Protein AF-A0AAP2PE43-F1 (afdb_monomer_lite)

pLDDT: mean 84.14, std 9.88, range [46.78, 94.81]

Radius of gyration: 15.97 Å; chains: 1; bounding box: 26×12×54 Å

Sequence (52 aa):
MSDARPRREWRFYLDDMIGFAEKVSIYTEGLDQVSFVADALTYDATLRNLEP

Secondary structure (DSSP, 8-state):
----PPPPPHHHHHHHHHHHHHHHHHHTTT--HHHHHH-HHHHHHHHHTT--

Foldseek 3Di:
DDPDDPDPDPVVVVVLVVVLVVLLCVLCVPHDPVRCVVPPVSVVSNVVSVVD

Structure (mmCIF, N/CA/C/O backbone):
data_AF-A0AAP2PE43-F1
#
_entry.id   AF-A0AAP2PE43-F1
#
loop_
_atom_site.group_PDB
_atom_site.id
_atom_site.type_symbol
_atom_site.label_atom_id
_atom_site.label_alt_id
_atom_site.label_comp_id
_atom_site.label_asym_id
_atom_site.label_entity_id
_atom_site.label_seq_id
_atom_site.pdbx_PDB_ins_code
_atom_site.Cartn_x
_atom_site.Cartn_y
_atom_site.Cartn_z
_atom_site.occupancy
_atom_site.B_iso_or_equiv
_atom_site.auth_seq_id
_atom_site.auth_comp_id
_atom_site.auth_asym_id
_atom_site.auth_atom_id
_atom_site.pdbx_PDB_model_num
ATOM 1 N N . MET A 1 1 ? 3.464 -6.726 -40.106 1.00 46.78 1 MET A N 1
ATOM 2 C CA . MET A 1 1 ? 4.307 -5.969 -39.155 1.00 46.78 1 MET A CA 1
ATOM 3 C C . MET A 1 1 ? 4.285 -6.724 -37.841 1.00 46.78 1 MET A C 1
ATOM 5 O O . MET A 1 1 ? 3.199 -7.059 -37.393 1.00 46.78 1 MET A O 1
ATOM 9 N N . SER A 1 2 ? 5.450 -7.112 -37.321 1.00 59.69 2 SER A N 1
ATOM 10 C CA . SER A 1 2 ? 5.558 -8.000 -36.157 1.00 59.69 2 SER A CA 1
ATOM 11 C C . SER A 1 2 ? 5.188 -7.246 -34.881 1.00 59.69 2 SER A C 1
ATOM 13 O O . SER A 1 2 ? 5.832 -6.255 -34.552 1.00 59.69 2 SER A O 1
ATOM 15 N N . ASP A 1 3 ? 4.164 -7.721 -34.179 1.00 61.41 3 ASP A N 1
ATOM 16 C CA . ASP A 1 3 ? 3.597 -7.125 -32.962 1.00 61.41 3 ASP A CA 1
ATOM 17 C C . ASP A 1 3 ? 4.430 -7.489 -31.713 1.00 61.41 3 ASP A C 1
ATOM 19 O O . ASP A 1 3 ? 3.940 -7.996 -30.704 1.00 61.41 3 ASP A O 1
ATOM 23 N N . ALA A 1 4 ? 5.751 -7.320 -31.807 1.00 66.69 4 ALA A N 1
ATOM 24 C CA . ALA A 1 4 ? 6.661 -7.616 -30.710 1.00 66.69 4 ALA A CA 1
ATOM 25 C C . ALA A 1 4 ? 6.693 -6.416 -29.760 1.00 66.69 4 ALA A C 1
ATOM 27 O O . ALA A 1 4 ? 7.529 -5.522 -29.901 1.00 66.69 4 ALA A O 1
ATOM 28 N N . ARG A 1 5 ? 5.771 -6.385 -28.789 1.00 70.44 5 ARG A N 1
ATOM 29 C CA . ARG A 1 5 ? 5.882 -5.444 -27.669 1.00 70.44 5 ARG A CA 1
ATOM 30 C C . ARG A 1 5 ? 7.260 -5.629 -27.017 1.00 70.44 5 ARG A C 1
ATOM 32 O O . ARG A 1 5 ? 7.624 -6.773 -26.723 1.00 70.44 5 ARG A O 1
ATOM 39 N N . PRO A 1 6 ? 8.028 -4.549 -26.791 1.00 75.00 6 PRO A N 1
ATOM 40 C CA . PRO A 1 6 ? 9.281 -4.639 -26.058 1.00 75.00 6 PRO A CA 1
ATOM 41 C C . PRO A 1 6 ? 9.030 -5.317 -24.711 1.00 75.00 6 PRO A C 1
ATOM 43 O O . PRO A 1 6 ? 8.072 -4.975 -24.013 1.00 75.00 6 PRO A O 1
ATOM 46 N N . ARG A 1 7 ? 9.866 -6.296 -24.347 1.00 81.06 7 ARG A N 1
ATOM 47 C CA . ARG A 1 7 ? 9.817 -6.862 -22.995 1.00 81.06 7 ARG A CA 1
ATOM 48 C C . ARG A 1 7 ? 10.140 -5.738 -22.014 1.00 81.06 7 ARG A C 1
ATOM 50 O O . ARG A 1 7 ? 11.113 -5.017 -22.217 1.00 81.06 7 ARG A O 1
ATOM 57 N N . ARG A 1 8 ? 9.311 -5.576 -20.981 1.00 87.81 8 ARG A N 1
ATOM 58 C CA . ARG A 1 8 ? 9.551 -4.596 -19.916 1.00 87.81 8 ARG A CA 1
ATOM 59 C C . ARG A 1 8 ? 10.903 -4.894 -19.263 1.00 87.81 8 ARG A C 1
ATOM 61 O O . ARG A 1 8 ? 11.208 -6.052 -18.983 1.00 87.81 8 ARG A O 1
ATOM 68 N N . GLU A 1 9 ? 11.698 -3.854 -19.034 1.00 93.94 9 GLU A N 1
ATOM 69 C CA . GLU A 1 9 ? 12.990 -3.974 -18.355 1.00 93.94 9 GLU A CA 1
ATOM 70 C C . GLU A 1 9 ? 12.809 -4.540 -16.942 1.00 93.94 9 GLU A C 1
ATOM 72 O O . GLU A 1 9 ? 11.943 -4.089 -16.191 1.00 93.94 9 GLU A O 1
ATOM 77 N N . TRP A 1 10 ? 13.647 -5.511 -16.566 1.00 93.06 10 TRP A N 1
ATOM 78 C CA . TRP A 1 10 ? 13.542 -6.238 -15.292 1.00 93.06 10 TRP A CA 1
ATOM 79 C C . TRP A 1 10 ? 13.557 -5.308 -14.070 1.00 93.06 10 TRP A C 1
ATOM 81 O O . TRP A 1 10 ? 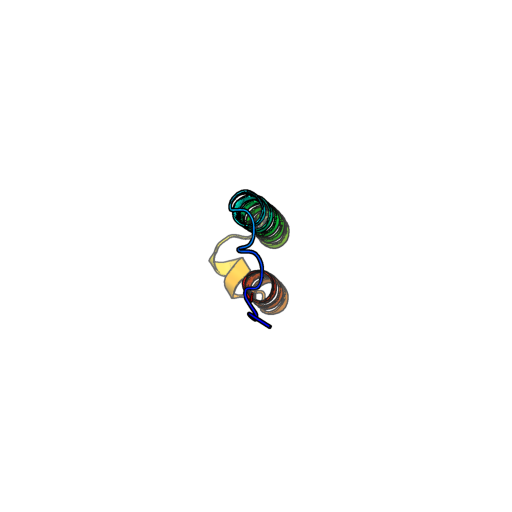12.884 -5.574 -13.078 1.00 93.06 10 TRP A 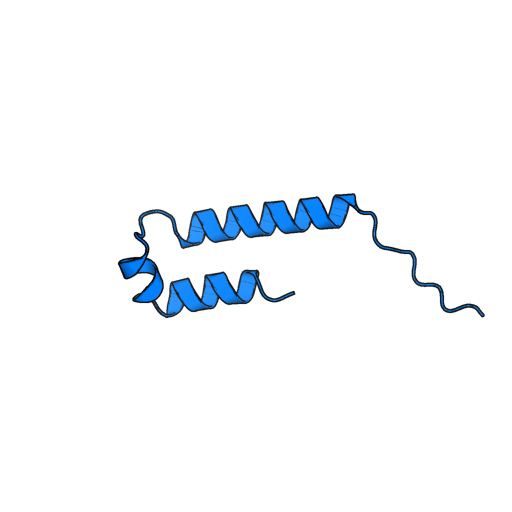O 1
ATOM 91 N N . ARG A 1 11 ? 14.286 -4.189 -14.152 1.00 92.25 11 ARG A N 1
ATOM 92 C CA . ARG A 1 11 ? 14.430 -3.239 -13.046 1.00 92.25 11 ARG A CA 1
ATOM 93 C C . ARG A 1 11 ? 13.118 -2.545 -12.681 1.00 92.25 11 ARG A C 1
ATOM 95 O O . ARG A 1 11 ? 12.879 -2.324 -11.505 1.00 92.25 11 ARG A O 1
ATOM 102 N N . PHE A 1 12 ? 12.223 -2.333 -13.646 1.00 90.50 12 PHE A N 1
ATOM 103 C CA . PHE A 1 12 ? 10.906 -1.766 -13.351 1.00 90.50 12 PHE A CA 1
ATOM 104 C C . PHE A 1 12 ? 10.026 -2.702 -12.517 1.00 90.50 12 PHE A C 1
ATOM 106 O O . PHE A 1 12 ? 9.178 -2.228 -11.776 1.00 90.50 12 PHE A O 1
ATOM 113 N N . TYR A 1 13 ? 10.223 -4.021 -12.602 1.00 89.62 13 TYR A N 1
ATOM 114 C CA . TYR A 1 13 ? 9.519 -4.950 -11.716 1.00 89.62 13 TYR A CA 1
ATOM 115 C C . TYR A 1 13 ? 10.029 -4.852 -10.274 1.00 89.62 13 TYR A C 1
ATOM 117 O O . TYR A 1 13 ? 9.249 -5.019 -9.343 1.00 89.62 13 TYR A O 1
ATOM 125 N N . LEU A 1 14 ? 11.321 -4.563 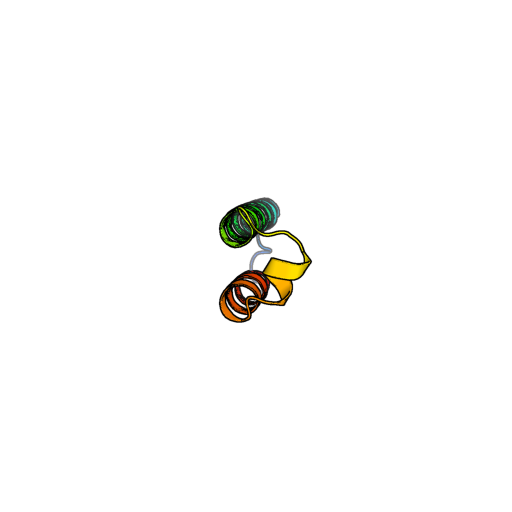-10.079 1.00 93.44 14 LEU A N 1
ATOM 126 C CA . LEU A 1 14 ? 11.866 -4.319 -8.743 1.00 93.44 14 LEU A CA 1
ATOM 127 C C . LEU A 1 14 ? 11.361 -3.001 -8.161 1.00 93.44 14 LEU A C 1
ATOM 129 O O . LEU A 1 14 ? 10.998 -2.972 -6.991 1.00 93.44 14 LEU A O 1
ATOM 133 N N . ASP A 1 15 ? 11.298 -1.948 -8.975 1.00 94.81 15 ASP A N 1
ATOM 134 C CA . ASP A 1 15 ? 10.757 -0.657 -8.545 1.00 94.81 15 ASP A CA 1
ATOM 135 C C . ASP A 1 15 ? 9.289 -0.799 -8.095 1.00 94.81 15 ASP A C 1
ATOM 137 O O . ASP A 1 15 ? 8.914 -0.285 -7.042 1.00 94.81 15 ASP A O 1
ATOM 141 N N . ASP A 1 16 ? 8.480 -1.577 -8.825 1.00 90.19 16 ASP A N 1
ATOM 142 C CA . ASP A 1 16 ? 7.100 -1.884 -8.426 1.00 90.19 16 ASP A CA 1
ATOM 143 C C . ASP A 1 16 ? 7.037 -2.664 -7.105 1.00 90.19 16 ASP A C 1
ATOM 145 O O . ASP A 1 16 ? 6.235 -2.338 -6.232 1.00 90.19 16 ASP A O 1
ATOM 149 N N . MET A 1 17 ? 7.882 -3.690 -6.937 1.00 91.88 17 MET A N 1
ATOM 150 C CA . MET A 1 17 ? 7.934 -4.491 -5.707 1.00 91.88 17 MET A CA 1
ATOM 151 C C . MET A 1 17 ? 8.331 -3.649 -4.489 1.00 91.88 17 MET A C 1
ATOM 153 O O . MET A 1 17 ? 7.777 -3.842 -3.407 1.00 91.88 17 MET A O 1
ATOM 157 N N . ILE A 1 18 ? 9.264 -2.709 -4.664 1.00 94.62 18 ILE A N 1
ATOM 158 C CA . ILE A 1 18 ? 9.666 -1.762 -3.618 1.00 94.62 18 ILE A CA 1
ATOM 159 C C . ILE A 1 18 ? 8.494 -0.842 -3.276 1.00 94.62 18 ILE A C 1
ATOM 161 O O . ILE A 1 18 ? 8.107 -0.765 -2.112 1.00 94.62 18 ILE A O 1
ATOM 165 N N . GLY A 1 19 ? 7.872 -0.218 -4.280 1.00 92.38 19 GLY A N 1
ATOM 166 C CA . GLY A 1 19 ? 6.728 0.669 -4.061 1.00 92.38 19 GLY A CA 1
ATOM 167 C C . GLY A 1 19 ? 5.536 -0.048 -3.421 1.00 92.38 19 GLY A C 1
ATOM 168 O O . GLY A 1 19 ? 4.823 0.527 -2.600 1.00 92.38 19 GLY A O 1
ATOM 169 N N . PHE A 1 20 ? 5.328 -1.325 -3.743 1.00 88.38 20 PHE A N 1
ATOM 170 C CA . PHE A 1 20 ? 4.342 -2.158 -3.067 1.00 88.38 20 PHE A CA 1
ATOM 171 C C . PHE A 1 20 ? 4.686 -2.356 -1.581 1.00 88.38 20 PHE A C 1
ATOM 173 O O . PHE A 1 20 ? 3.840 -2.112 -0.718 1.00 88.38 20 PHE A O 1
ATOM 180 N N . ALA A 1 21 ? 5.924 -2.749 -1.271 1.00 90.69 21 ALA A N 1
ATOM 181 C CA . ALA A 1 21 ? 6.364 -2.986 0.103 1.00 90.69 21 ALA A CA 1
ATOM 182 C C . ALA A 1 21 ? 6.273 -1.721 0.976 1.00 90.69 21 ALA A C 1
ATOM 184 O O . ALA A 1 21 ? 5.824 -1.795 2.121 1.00 90.69 21 ALA A O 1
ATOM 185 N N . GLU A 1 22 ? 6.630 -0.558 0.427 1.00 94.19 22 GLU A N 1
ATOM 186 C CA . GLU A 1 22 ? 6.502 0.734 1.109 1.00 94.19 22 GLU A CA 1
ATOM 187 C C . GLU A 1 22 ? 5.047 1.030 1.489 1.00 94.19 22 GLU A C 1
ATOM 189 O O . GLU A 1 22 ? 4.758 1.378 2.635 1.00 94.19 22 GLU A O 1
ATOM 194 N N . LYS A 1 23 ? 4.109 0.824 0.559 1.00 87.12 23 LYS A N 1
ATOM 195 C CA . LYS A 1 23 ? 2.680 1.028 0.821 1.00 87.12 23 LYS A CA 1
ATOM 196 C C . LYS A 1 23 ? 2.154 0.088 1.900 1.00 87.12 23 LYS A C 1
ATOM 198 O O . LYS A 1 23 ? 1.485 0.555 2.817 1.00 87.12 23 LYS A O 1
ATOM 203 N N . VAL A 1 24 ? 2.467 -1.209 1.828 1.00 86.44 24 VAL A N 1
ATOM 204 C CA . VAL A 1 24 ? 2.074 -2.177 2.871 1.00 86.44 24 VAL A CA 1
ATOM 205 C C . VAL A 1 24 ? 2.596 -1.743 4.232 1.00 86.44 24 VAL A C 1
ATOM 207 O O . VAL A 1 24 ? 1.846 -1.774 5.205 1.00 86.44 24 VAL A O 1
ATOM 210 N N . SER A 1 25 ? 3.859 -1.316 4.304 1.00 89.25 25 SER A N 1
ATOM 211 C CA . SER A 1 25 ? 4.462 -0.872 5.559 1.00 89.25 25 SER A CA 1
ATOM 212 C C . SER A 1 25 ? 3.722 0.322 6.159 1.00 89.25 25 SER A C 1
ATOM 214 O O . SER A 1 25 ? 3.542 0.358 7.370 1.00 89.25 25 SER A O 1
ATOM 216 N N . ILE A 1 26 ? 3.266 1.270 5.334 1.00 89.75 26 ILE A N 1
ATOM 217 C CA . ILE A 1 26 ? 2.483 2.427 5.790 1.00 89.75 26 ILE A CA 1
ATOM 218 C C . ILE A 1 26 ? 1.096 1.992 6.274 1.00 89.75 26 ILE A C 1
ATOM 220 O O . ILE A 1 26 ? 0.667 2.398 7.348 1.00 89.75 26 ILE A O 1
ATOM 224 N N . TYR A 1 27 ? 0.390 1.152 5.513 1.00 81.25 27 TYR A N 1
ATOM 225 C CA . TYR A 1 27 ? -0.961 0.716 5.886 1.00 81.25 27 TYR A CA 1
ATOM 226 C C . TYR A 1 27 ? -0.984 -0.178 7.126 1.00 81.25 27 TYR A C 1
ATOM 228 O O . TYR A 1 27 ? -1.993 -0.236 7.816 1.00 81.25 27 TYR A O 1
ATOM 236 N N . THR A 1 28 ? 0.113 -0.871 7.422 1.00 84.69 28 THR A N 1
ATOM 237 C CA . THR A 1 28 ? 0.205 -1.781 8.573 1.00 84.69 28 THR A CA 1
ATOM 238 C C . THR A 1 28 ? 0.943 -1.180 9.769 1.00 84.69 28 THR A C 1
ATOM 240 O O . THR A 1 28 ? 1.076 -1.843 10.798 1.00 84.69 28 THR A O 1
ATOM 243 N N . GLU A 1 29 ? 1.401 0.073 9.679 1.00 91.25 29 GLU A N 1
ATOM 244 C CA . GLU A 1 29 ? 2.103 0.742 10.773 1.00 91.25 29 GLU A CA 1
ATOM 245 C C . GLU A 1 29 ? 1.226 0.804 12.035 1.00 91.25 29 GLU A C 1
ATOM 247 O O . GLU A 1 29 ? 0.093 1.281 12.017 1.00 91.25 29 GLU A O 1
ATOM 252 N N . GLY A 1 30 ? 1.753 0.302 13.155 1.00 88.81 30 GLY A N 1
ATOM 253 C CA . GLY A 1 30 ? 1.042 0.290 14.437 1.00 88.81 30 GLY A CA 1
ATOM 254 C C . GLY A 1 30 ? -0.061 -0.767 14.565 1.00 88.81 30 GLY A C 1
ATOM 255 O O . GLY A 1 30 ? -0.682 -0.845 15.626 1.00 88.81 30 GLY A O 1
ATOM 256 N N . LEU A 1 31 ? -0.284 -1.602 13.545 1.00 87.94 31 LEU A N 1
ATOM 257 C CA . LEU A 1 31 ? -1.226 -2.718 13.596 1.00 87.94 31 LEU A CA 1
ATOM 258 C C . LEU A 1 31 ? -0.490 -4.029 13.875 1.00 87.94 31 LEU A C 1
ATOM 260 O O . LEU A 1 31 ? 0.502 -4.362 13.227 1.00 87.94 31 LEU A O 1
ATOM 264 N N . ASP A 1 32 ? -1.009 -4.816 14.816 1.00 88.12 32 ASP A N 1
ATOM 265 C CA . ASP A 1 32 ? -0.694 -6.240 14.855 1.00 88.12 32 ASP A CA 1
ATOM 266 C C . ASP A 1 32 ? -1.546 -7.005 13.829 1.00 88.12 32 ASP A C 1
ATOM 268 O O . ASP A 1 32 ? -2.474 -6.469 13.218 1.00 88.12 32 ASP A O 1
ATOM 272 N N . GLN A 1 33 ? -1.234 -8.285 13.624 1.00 83.38 33 GLN A N 1
ATOM 273 C CA . GLN A 1 33 ? -1.926 -9.104 12.629 1.00 83.38 33 GLN A CA 1
ATOM 274 C C . GLN A 1 33 ? -3.442 -9.183 12.873 1.00 83.38 33 GLN A C 1
ATOM 276 O O . GLN A 1 33 ? -4.219 -9.183 11.920 1.00 83.38 33 GLN A O 1
ATOM 281 N N . VAL A 1 34 ? -3.869 -9.259 14.136 1.00 89.56 34 VAL A N 1
ATOM 282 C CA . VAL A 1 34 ? -5.288 -9.390 14.493 1.00 89.56 34 VAL A CA 1
ATOM 283 C C . VAL A 1 34 ? -6.024 -8.086 14.198 1.00 89.56 34 VAL A C 1
ATOM 285 O O . VAL A 1 34 ? -7.091 -8.107 13.589 1.00 89.56 34 VAL A O 1
ATOM 288 N N . SER A 1 35 ? -5.425 -6.958 14.571 1.00 86.00 35 SER A N 1
ATOM 289 C CA . SER A 1 35 ? -5.955 -5.614 14.350 1.00 86.00 35 SER A CA 1
ATOM 290 C C . SER A 1 35 ? -6.010 -5.275 12.863 1.00 86.00 35 SER A C 1
ATOM 292 O O . SER A 1 35 ? -6.998 -4.713 12.403 1.00 86.00 35 SER A O 1
ATOM 294 N N . PHE A 1 36 ? -5.005 -5.696 12.091 1.00 86.25 36 PHE A N 1
ATOM 295 C CA . PHE A 1 36 ? -4.990 -5.541 10.639 1.00 86.25 36 PHE A CA 1
ATOM 296 C C . PHE A 1 36 ? -6.113 -6.323 9.946 1.00 86.25 36 PHE A C 1
ATOM 298 O O . PHE A 1 36 ? -6.796 -5.776 9.089 1.00 86.25 36 PHE A O 1
ATOM 305 N N . VAL A 1 37 ? -6.342 -7.585 10.324 1.00 87.12 37 VAL A N 1
ATOM 306 C CA . VAL A 1 37 ? -7.424 -8.400 9.736 1.00 87.12 37 VAL A CA 1
ATOM 307 C C . VAL A 1 37 ? -8.810 -7.905 10.173 1.00 87.12 37 VAL A C 1
ATOM 309 O O . VAL A 1 37 ? -9.780 -8.063 9.433 1.00 87.12 37 VAL A O 1
ATOM 312 N N . ALA A 1 38 ? -8.917 -7.302 11.360 1.00 88.19 38 ALA A N 1
ATOM 313 C CA . ALA A 1 38 ? -10.165 -6.729 11.861 1.00 88.19 38 ALA A CA 1
ATOM 314 C C . ALA A 1 38 ? -10.523 -5.381 11.205 1.00 88.19 38 ALA A C 1
ATOM 316 O O . ALA A 1 38 ? -11.708 -5.055 11.095 1.00 88.19 38 ALA A O 1
ATOM 317 N N . ASP A 1 39 ? -9.533 -4.607 10.753 1.00 86.75 39 ASP A N 1
ATOM 318 C CA . ASP A 1 39 ? -9.743 -3.357 10.022 1.00 86.75 39 ASP A CA 1
ATOM 319 C C . ASP A 1 39 ? -9.988 -3.629 8.530 1.00 86.75 39 ASP A C 1
ATOM 321 O O . ASP A 1 39 ? -9.076 -3.637 7.702 1.00 86.75 39 ASP A O 1
ATOM 325 N N . ALA A 1 40 ? -11.260 -3.827 8.181 1.00 85.88 40 ALA A N 1
ATOM 326 C CA . ALA A 1 40 ? -11.687 -4.125 6.816 1.00 85.88 40 ALA A CA 1
ATOM 327 C C . ALA A 1 40 ? -11.261 -3.063 5.782 1.00 85.88 40 ALA A C 1
ATOM 329 O O . ALA A 1 40 ? -11.043 -3.410 4.622 1.00 85.88 40 ALA A O 1
ATOM 330 N N . LEU A 1 41 ? -11.132 -1.790 6.175 1.00 86.88 41 LEU A N 1
ATOM 331 C CA . LEU A 1 41 ? -10.727 -0.715 5.267 1.00 86.88 41 LEU A CA 1
ATOM 332 C C . LEU A 1 41 ? -9.236 -0.821 4.943 1.00 86.88 41 LEU A C 1
ATOM 334 O O . LEU A 1 41 ? -8.844 -0.792 3.775 1.00 86.88 41 LEU A O 1
ATOM 338 N N . THR A 1 42 ? -8.414 -0.965 5.978 1.00 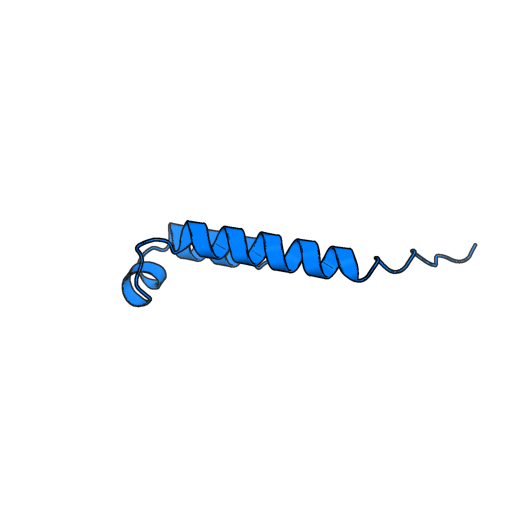82.56 42 THR A N 1
ATOM 339 C CA . THR A 1 42 ? -6.961 -1.083 5.842 1.00 82.56 42 THR A CA 1
ATOM 340 C C . THR A 1 42 ? -6.569 -2.402 5.173 1.00 82.56 42 THR A C 1
ATOM 342 O O . THR A 1 42 ? -5.681 -2.428 4.313 1.00 82.56 42 THR A O 1
ATOM 345 N N . TYR A 1 43 ? -7.283 -3.487 5.481 1.00 83.88 43 TYR A N 1
ATOM 346 C CA . TYR A 1 43 ? -7.129 -4.788 4.834 1.00 83.88 43 TYR A CA 1
ATOM 347 C C . TYR A 1 43 ? -7.418 -4.722 3.323 1.00 83.88 43 TYR A C 1
AT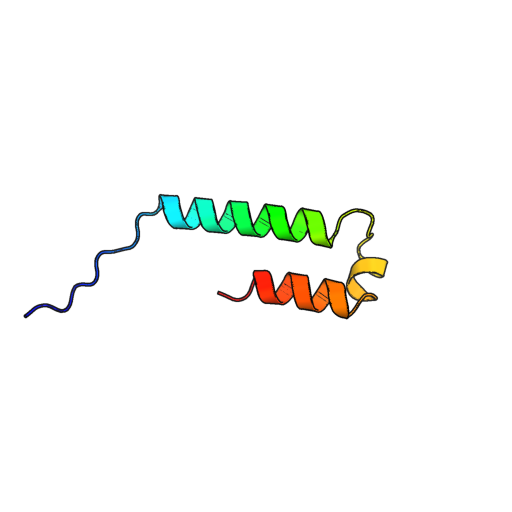OM 349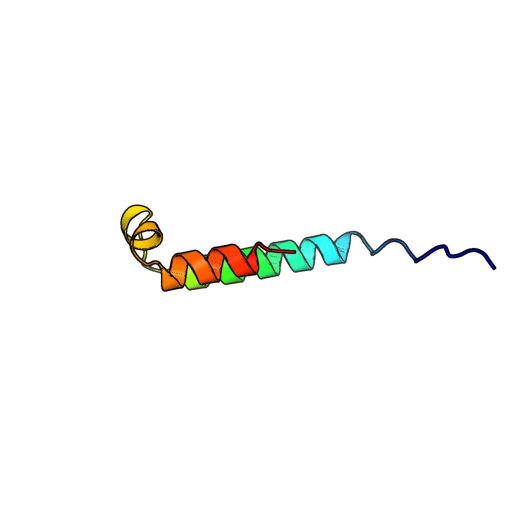 O O . TYR A 1 43 ? -6.585 -5.137 2.514 1.00 83.88 43 TYR A O 1
ATOM 357 N N . ASP A 1 44 ? -8.552 -4.132 2.926 1.00 88.12 44 ASP A N 1
ATOM 358 C CA . ASP A 1 44 ? -8.949 -3.968 1.518 1.00 88.12 44 ASP A CA 1
ATOM 359 C C . ASP A 1 44 ? -7.990 -3.034 0.754 1.00 88.12 44 ASP A C 1
ATOM 361 O O . ASP A 1 44 ? -7.554 -3.353 -0.353 1.00 88.12 44 ASP A O 1
ATOM 365 N N . ALA A 1 45 ? -7.576 -1.913 1.358 1.00 84.06 45 ALA A N 1
ATOM 366 C CA . ALA A 1 45 ? -6.596 -1.000 0.762 1.00 84.06 45 ALA A CA 1
ATOM 367 C C . ALA A 1 45 ? -5.226 -1.665 0.536 1.00 84.06 45 ALA A C 1
ATOM 369 O O . ALA A 1 45 ? -4.569 -1.412 -0.479 1.00 84.06 45 ALA A O 1
ATOM 370 N N . THR A 1 46 ? -4.802 -2.540 1.449 1.00 82.50 46 THR A N 1
ATOM 371 C CA . THR A 1 46 ? -3.541 -3.283 1.328 1.00 82.50 46 THR A CA 1
ATOM 372 C C . THR A 1 46 ? -3.621 -4.332 0.218 1.00 82.50 46 THR A C 1
ATOM 374 O O . THR A 1 46 ? -2.713 -4.408 -0.609 1.00 82.50 46 THR A O 1
ATOM 377 N N . LEU A 1 47 ? -4.726 -5.083 0.132 1.00 85.44 47 LEU A N 1
ATOM 378 C CA . LEU A 1 47 ? -4.956 -6.067 -0.933 1.00 85.44 47 LEU A CA 1
ATOM 379 C C . LEU A 1 47 ? -5.074 -5.423 -2.319 1.00 85.44 47 LEU A C 1
ATOM 381 O O . LEU A 1 47 ? -4.478 -5.916 -3.270 1.00 85.44 47 LEU A O 1
ATOM 385 N N . ARG A 1 48 ? -5.761 -4.283 -2.452 1.00 83.94 48 ARG A N 1
ATOM 386 C CA . ARG A 1 48 ? -5.858 -3.581 -3.744 1.00 83.94 48 ARG A CA 1
ATOM 387 C C . ARG A 1 48 ? -4.525 -3.064 -4.269 1.00 83.94 48 ARG A C 1
ATOM 389 O O . ARG A 1 48 ? -4.360 -2.957 -5.474 1.00 83.94 48 ARG A O 1
ATOM 396 N N . ASN A 1 49 ? -3.577 -2.734 -3.392 1.00 77.88 49 ASN A N 1
ATOM 397 C CA . ASN A 1 49 ? -2.231 -2.347 -3.828 1.00 77.88 49 ASN A CA 1
ATOM 398 C C . ASN A 1 49 ? -1.405 -3.532 -4.349 1.00 77.88 49 ASN A C 1
ATOM 400 O O . ASN A 1 49 ? -0.365 -3.318 -4.965 1.00 77.88 49 ASN A O 1
ATOM 404 N N . LEU A 1 50 ? -1.863 -4.749 -4.067 1.00 78.19 50 LEU A N 1
ATOM 405 C CA . LEU A 1 50 ? -1.219 -6.029 -4.343 1.00 78.19 50 LEU A CA 1
ATOM 406 C C . LEU A 1 50 ? -1.792 -6.685 -5.618 1.00 78.19 50 LEU A C 1
ATOM 408 O O . LEU A 1 50 ? -1.108 -7.466 -6.273 1.00 78.19 50 LEU A O 1
ATOM 412 N N . GLU A 1 51 ? -3.024 -6.293 -5.952 1.00 75.12 51 GLU A N 1
ATOM 413 C CA . GLU A 1 51 ? -3.697 -6.243 -7.260 1.00 75.12 51 GLU A CA 1
ATOM 414 C C . GLU A 1 51 ? -2.855 -5.715 -8.452 1.00 75.12 51 GLU A C 1
ATOM 416 O O . GLU A 1 51 ? -2.746 -4.488 -8.519 1.00 75.12 51 GLU A O 1
ATOM 421 N N . PRO A 1 52 ? -2.248 -6.503 -9.371 1.00 60.22 52 PRO A N 1
ATOM 422 C CA . PRO A 1 52 ? -1.614 -5.945 -10.577 1.00 60.22 52 PRO A CA 1
ATOM 423 C C . PRO A 1 52 ? -2.602 -5.401 -11.623 1.00 60.22 52 PRO A C 1
ATOM 425 O O . PRO A 1 52 ? -3.736 -5.925 -11.724 1.00 60.22 52 PRO A O 1
#